Protein AF-A0A7X8F3T2-F1 (afdb_monomer_lite)

Radius of gyration: 18.87 Å; chains: 1; bounding box: 38×26×48 Å

pLDDT: mean 90.3, std 6.91, range [57.84, 97.25]

Secondary structure (DSSP, 8-state):
----HHHHHHHHHHHHHHTT-----GGG----TT--TTHHHHHHHHHHHSGGGT--HHHHHHTT-

Structure (mmCIF, N/CA/C/O backbone):
data_AF-A0A7X8F3T2-F1
#
_entry.id   AF-A0A7X8F3T2-F1
#
loop_
_atom_site.group_PDB
_atom_site.id
_atom_site.type_symbol
_atom_site.label_atom_id
_atom_site.label_alt_id
_atom_site.label_comp_id
_atom_site.label_asym_id
_atom_site.label_entity_id
_atom_site.label_seq_id
_atom_site.pdbx_PDB_ins_code
_atom_site.Cartn_x
_atom_site.Cartn_y
_atom_site.Cartn_z
_atom_site.occupancy
_atom_site.B_iso_or_equiv
_atom_site.auth_seq_id
_atom_site.auth_comp_id
_atom_site.auth_asym_id
_atom_site.auth_atom_id
_atom_site.pdbx_PDB_model_num
ATOM 1 N N . MET A 1 1 ? -23.211 13.850 25.179 1.00 57.84 1 MET A N 1
ATOM 2 C CA . MET A 1 1 ? -22.507 12.644 24.688 1.00 57.84 1 MET A CA 1
ATOM 3 C C . MET A 1 1 ? -21.176 13.112 24.103 1.00 57.84 1 MET A C 1
ATOM 5 O O . MET A 1 1 ? -21.215 13.943 23.209 1.00 57.84 1 MET A O 1
ATOM 9 N N . LYS A 1 2 ? -20.014 12.721 24.649 1.00 67.25 2 LYS A N 1
ATOM 10 C CA . LYS A 1 2 ? -18.718 13.115 24.058 1.00 67.25 2 LYS A CA 1
ATOM 11 C C . LYS A 1 2 ? -18.429 12.215 22.851 1.00 67.25 2 LYS A C 1
ATOM 13 O O . LYS A 1 2 ? -18.409 10.987 23.003 1.00 67.25 2 LYS A O 1
ATOM 18 N N . PHE A 1 3 ? -18.265 12.830 21.684 1.00 73.44 3 PHE A N 1
ATOM 19 C CA . PHE A 1 3 ? -17.668 12.203 20.509 1.00 73.44 3 PHE A CA 1
ATOM 20 C C . PHE A 1 3 ? -16.164 12.130 2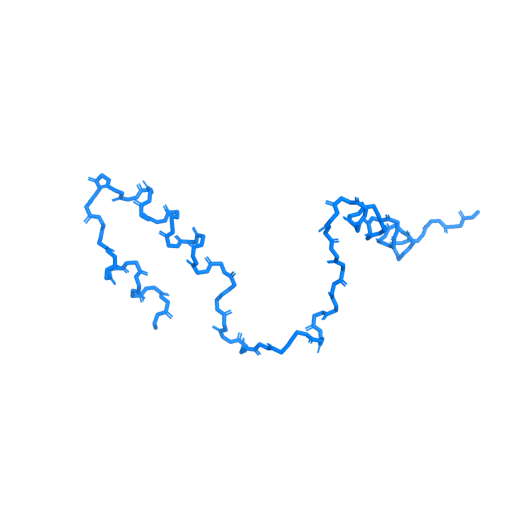0.759 1.00 73.44 3 PHE A C 1
ATOM 22 O O . PHE A 1 3 ? -15.528 13.149 21.010 1.00 73.44 3 PHE A O 1
ATOM 29 N N . THR A 1 4 ? -15.633 10.916 20.806 1.00 90.62 4 THR A N 1
ATOM 30 C CA . THR A 1 4 ? -14.203 10.652 20.965 1.00 90.62 4 THR A CA 1
ATOM 31 C C . THR A 1 4 ? -13.678 10.113 19.648 1.00 90.62 4 THR A C 1
ATOM 33 O O . THR A 1 4 ? -14.434 9.476 18.915 1.00 90.62 4 THR A O 1
ATOM 36 N N . GLU A 1 5 ? -12.397 10.323 19.373 1.00 89.19 5 GLU A N 1
ATOM 37 C CA . GLU A 1 5 ? -11.724 9.815 18.173 1.00 89.19 5 GLU A CA 1
ATOM 38 C C . GLU A 1 5 ? -11.989 8.317 17.962 1.00 89.19 5 GLU A C 1
ATOM 40 O O . GLU A 1 5 ? -12.497 7.931 16.921 1.00 89.19 5 GLU A O 1
ATOM 45 N N . SER A 1 6 ? -11.871 7.506 19.019 1.00 90.12 6 SER A N 1
ATOM 46 C CA . SER A 1 6 ? -12.202 6.070 18.986 1.00 90.12 6 SER A CA 1
ATOM 47 C C . SER A 1 6 ? -13.649 5.745 18.560 1.00 90.12 6 SER A C 1
ATOM 49 O O . SER A 1 6 ? -13.891 4.722 17.924 1.00 90.12 6 SER A O 1
ATOM 51 N N . LYS A 1 7 ? -14.639 6.592 18.884 1.00 89.94 7 LYS A N 1
ATOM 52 C CA . LYS A 1 7 ? -16.026 6.376 18.419 1.00 89.94 7 LYS A CA 1
ATOM 53 C C . LYS A 1 7 ? -16.185 6.725 16.946 1.00 89.94 7 LYS A C 1
ATOM 55 O O . LYS A 1 7 ? -17.001 6.108 16.271 1.00 89.94 7 LYS A O 1
ATOM 60 N N . PHE A 1 8 ? -15.451 7.733 16.486 1.00 90.56 8 PHE A N 1
ATOM 61 C CA . PHE A 1 8 ? -15.447 8.136 15.089 1.00 90.56 8 PHE A CA 1
ATOM 62 C C . PHE A 1 8 ? -14.754 7.077 14.234 1.00 90.56 8 PHE A C 1
ATOM 64 O O . PHE A 1 8 ? -15.341 6.610 13.268 1.00 90.56 8 PHE A O 1
ATOM 71 N N . GLU A 1 9 ? -13.578 6.621 14.663 1.00 90.81 9 GLU A N 1
ATOM 72 C CA . GLU A 1 9 ? -12.845 5.514 14.050 1.00 90.81 9 GLU A CA 1
ATOM 73 C C . GLU A 1 9 ? -13.737 4.278 13.918 1.00 90.81 9 GLU A C 1
ATOM 75 O O . GLU A 1 9 ? -13.938 3.796 12.811 1.00 90.81 9 GLU A O 1
ATOM 80 N N . LYS A 1 10 ? -14.398 3.851 15.005 1.00 91.12 10 LYS A N 1
ATOM 81 C CA . LYS A 1 10 ? -15.319 2.707 14.969 1.00 91.12 10 LYS A CA 1
ATOM 82 C C . LYS A 1 10 ? -16.453 2.880 13.951 1.00 91.12 10 LYS A C 1
ATOM 84 O O . LYS A 1 10 ? -16.744 1.949 13.209 1.00 91.12 10 LYS A O 1
ATOM 89 N N . ALA A 1 11 ? -17.081 4.056 13.909 1.00 93.12 11 ALA A N 1
ATOM 90 C CA . ALA A 1 11 ? -18.149 4.327 12.950 1.00 93.12 11 ALA A CA 1
ATOM 91 C C . ALA A 1 11 ? -17.641 4.273 11.499 1.00 93.12 11 ALA A C 1
ATOM 93 O O . ALA A 1 11 ? -18.326 3.746 10.628 1.00 93.12 11 ALA A O 1
ATOM 94 N N . PHE A 1 12 ? -16.435 4.780 11.236 1.00 92.25 12 PHE A N 1
ATOM 95 C CA . PHE A 1 12 ? -15.811 4.689 9.916 1.00 92.25 12 PHE A CA 1
ATOM 96 C C . PHE A 1 12 ? -15.474 3.249 9.535 1.00 92.25 12 PHE A C 1
ATOM 98 O O . PHE A 1 12 ? -15.769 2.842 8.414 1.00 92.25 12 PHE A O 1
ATOM 105 N N . THR A 1 13 ? -14.923 2.467 10.461 1.00 93.19 13 THR A N 1
ATOM 106 C CA . THR A 1 13 ? -14.641 1.046 10.249 1.00 93.19 13 THR A CA 1
ATOM 107 C C . THR A 1 13 ? -15.906 0.277 9.861 1.00 93.19 13 THR A C 1
ATOM 109 O O . THR A 1 13 ? -15.903 -0.434 8.862 1.00 93.19 13 THR A O 1
ATOM 112 N N . GLU A 1 14 ? -17.014 0.486 10.579 1.00 94.44 14 GLU A N 1
ATOM 113 C CA . GLU A 1 14 ? -18.307 -0.150 10.281 1.00 94.44 14 GLU A CA 1
ATOM 114 C C . GLU A 1 14 ? -18.851 0.243 8.895 1.00 94.44 14 GLU A C 1
ATOM 116 O O . GLU A 1 14 ? -19.411 -0.591 8.182 1.00 94.44 14 GLU A O 1
ATOM 121 N N . LEU A 1 15 ? -18.682 1.506 8.486 1.00 96.06 15 LEU A N 1
ATOM 122 C CA . LEU A 1 15 ? -19.094 1.969 7.158 1.00 96.06 15 LEU A CA 1
ATOM 123 C C . LEU A 1 15 ? -18.247 1.345 6.043 1.00 96.06 15 LEU A C 1
ATOM 125 O O . LEU A 1 15 ? -18.789 0.974 5.003 1.00 96.06 15 LEU A O 1
ATOM 129 N N . LEU A 1 16 ? -16.937 1.209 6.250 1.00 96.00 16 LEU A N 1
ATOM 130 C CA . LEU A 1 16 ? -16.029 0.576 5.292 1.00 96.00 16 LEU A CA 1
ATOM 131 C C . LEU A 1 16 ? -16.324 -0.921 5.137 1.00 96.00 16 LEU A C 1
ATOM 133 O O . LEU A 1 16 ? -16.384 -1.412 4.008 1.00 96.00 16 LEU A O 1
ATOM 137 N N . GLU A 1 17 ? -16.622 -1.621 6.232 1.00 95.19 17 GLU A N 1
ATOM 138 C CA . GLU A 1 17 ? -17.045 -3.025 6.196 1.00 95.19 17 GLU A CA 1
ATOM 139 C C . GLU A 1 17 ? -18.302 -3.222 5.335 1.00 95.19 17 GLU A C 1
ATOM 141 O O . GLU A 1 17 ? -18.362 -4.153 4.532 1.00 95.19 17 GLU A O 1
ATOM 146 N N . GLN A 1 18 ? -19.277 -2.307 5.419 1.00 96.00 18 GLN A N 1
ATOM 147 C CA . GLN A 1 18 ? -20.482 -2.336 4.576 1.00 96.00 18 GLN A CA 1
ATOM 148 C C . GLN A 1 18 ? -20.186 -2.129 3.084 1.00 96.00 18 GLN A C 1
ATOM 150 O O . GLN A 1 18 ? -20.961 -2.580 2.243 1.00 96.00 18 GLN A O 1
ATOM 155 N N . GLN A 1 19 ? -19.087 -1.452 2.749 1.00 96.44 19 GLN A N 1
ATOM 156 C CA . GLN A 1 19 ? -18.618 -1.287 1.370 1.00 96.44 19 GLN A CA 1
ATOM 157 C C . GLN A 1 19 ? -17.743 -2.462 0.896 1.00 96.44 19 GLN A C 1
ATOM 159 O O . GLN A 1 19 ? -17.249 -2.439 -0.228 1.00 96.44 19 GLN A O 1
ATOM 164 N N . GLY A 1 20 ? -17.561 -3.497 1.724 1.00 94.38 20 GLY A N 1
ATOM 165 C CA . GLY A 1 20 ? -16.737 -4.661 1.401 1.00 94.38 20 GLY A CA 1
ATOM 166 C C . GLY A 1 20 ? -15.255 -4.494 1.739 1.00 94.38 20 GLY A C 1
ATOM 167 O O . GLY A 1 20 ? -14.446 -5.287 1.263 1.00 94.38 20 GLY A O 1
ATOM 168 N N . TYR A 1 21 ? -14.896 -3.504 2.563 1.00 92.50 21 TYR A N 1
ATOM 169 C CA . TYR A 1 21 ? -13.536 -3.298 3.067 1.00 92.50 21 TYR A CA 1
ATOM 170 C C . TYR A 1 21 ? -13.435 -3.767 4.529 1.00 92.50 21 TYR A C 1
ATOM 172 O O . TYR A 1 21 ? -13.675 -2.977 5.445 1.00 92.50 21 TYR A O 1
ATOM 180 N N . PRO A 1 22 ? -13.122 -5.053 4.777 1.00 90.25 22 PRO A N 1
ATOM 181 C CA . PRO A 1 22 ? -12.994 -5.593 6.126 1.00 90.25 22 PRO A CA 1
ATOM 182 C C . PRO A 1 22 ? -11.824 -4.973 6.891 1.00 90.25 22 PRO A C 1
ATOM 184 O O . PRO A 1 22 ? -10.759 -4.699 6.335 1.00 90.25 22 PRO A O 1
ATOM 187 N N . HIS A 1 23 ? -12.011 -4.802 8.195 1.00 90.19 23 HIS A N 1
ATOM 188 C CA . HIS A 1 23 ? -10.961 -4.326 9.081 1.00 90.19 23 HIS A CA 1
ATOM 189 C C . HIS A 1 23 ? -10.092 -5.476 9.591 1.00 90.19 23 HIS A C 1
ATOM 191 O O . HIS A 1 23 ? -10.591 -6.456 10.147 1.00 90.19 23 HIS A O 1
ATOM 197 N N . TYR A 1 24 ? -8.774 -5.320 9.468 1.00 87.88 24 TYR A N 1
ATOM 198 C CA . TYR A 1 24 ? -7.789 -6.264 9.990 1.00 87.88 24 TYR A CA 1
ATOM 199 C C . TYR A 1 24 ? -6.827 -5.561 10.936 1.00 87.88 24 TYR A C 1
ATOM 201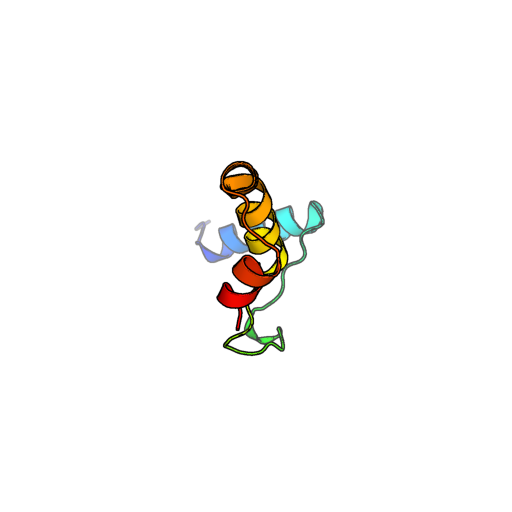 O O . TYR A 1 24 ? -6.325 -4.474 10.649 1.00 87.88 24 TYR A O 1
ATOM 209 N N . PHE A 1 25 ? -6.513 -6.210 12.054 1.00 88.44 25 PHE A N 1
ATOM 210 C CA . PHE A 1 25 ? -5.491 -5.704 12.958 1.00 88.44 25 PHE A CA 1
ATOM 211 C C . PHE A 1 25 ? -4.106 -5.968 12.379 1.00 88.44 25 PHE A C 1
ATOM 213 O O . PHE A 1 25 ? -3.777 -7.112 12.063 1.00 88.44 25 PHE A O 1
ATOM 220 N N . GLY A 1 26 ? -3.257 -4.941 12.324 1.00 85.25 26 GLY A N 1
ATOM 221 C CA . GLY A 1 26 ? -1.904 -5.073 11.775 1.00 85.25 26 GLY A CA 1
ATOM 222 C C . GLY A 1 26 ? -1.061 -6.155 12.461 1.00 85.25 26 GLY A C 1
ATOM 223 O O . GLY A 1 26 ? -0.283 -6.832 11.803 1.00 85.25 26 GLY A O 1
ATOM 224 N N . ASN A 1 27 ? -1.266 -6.388 13.762 1.00 88.06 27 ASN A N 1
ATOM 225 C CA . ASN A 1 27 ? -0.572 -7.439 14.519 1.00 88.06 27 ASN A CA 1
ATOM 226 C C . ASN A 1 27 ? -1.002 -8.873 14.156 1.00 88.06 27 ASN A C 1
ATOM 228 O O . ASN A 1 27 ? -0.289 -9.817 14.481 1.00 88.06 27 ASN A O 1
ATOM 232 N N . SER A 1 28 ? -2.164 -9.039 13.523 1.00 89.88 28 SER A N 1
ATOM 233 C CA . SER A 1 28 ? -2.663 -10.330 13.046 1.00 89.88 28 SER A CA 1
ATOM 234 C C . S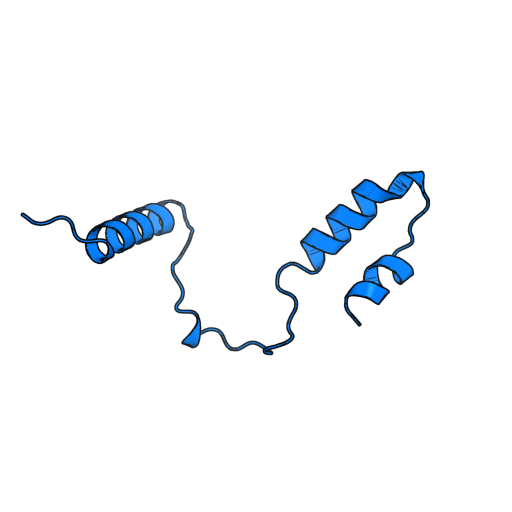ER A 1 28 ? -2.160 -10.665 11.642 1.00 89.88 28 SER A C 1
ATOM 236 O O . SER A 1 28 ? -2.291 -11.803 11.198 1.00 89.88 28 SER A O 1
ATOM 238 N N . ILE A 1 29 ? -1.559 -9.690 10.954 1.00 88.88 29 ILE A N 1
ATOM 239 C CA . ILE A 1 29 ? -1.003 -9.861 9.616 1.00 88.88 29 ILE A CA 1
ATOM 240 C C . ILE A 1 29 ? 0.391 -10.471 9.761 1.00 88.88 29 ILE A C 1
ATOM 242 O O . ILE A 1 29 ? 1.335 -9.814 10.201 1.00 88.88 29 ILE A O 1
ATOM 246 N N . VAL A 1 30 ? 0.520 -11.742 9.390 1.00 89.31 30 VAL A N 1
ATOM 247 C CA . VAL A 1 30 ? 1.819 -12.414 9.295 1.00 89.31 30 VAL A CA 1
ATOM 248 C C . VAL A 1 30 ? 2.466 -11.989 7.984 1.00 89.31 30 VAL A C 1
ATOM 250 O O . VAL A 1 30 ? 1.992 -12.363 6.916 1.00 89.31 30 VAL A O 1
ATOM 253 N N . ARG A 1 31 ? 3.531 -11.193 8.074 1.00 87.75 31 ARG A N 1
ATOM 254 C CA . ARG A 1 31 ? 4.257 -10.657 6.919 1.00 87.75 31 ARG A CA 1
ATOM 255 C C . ARG A 1 31 ? 5.728 -10.456 7.237 1.00 87.75 31 ARG A C 1
ATOM 257 O O . ARG A 1 31 ? 6.095 -10.306 8.408 1.00 87.75 31 ARG A O 1
ATOM 264 N N . ASN A 1 32 ? 6.567 -10.401 6.209 1.00 86.62 32 ASN A N 1
ATOM 265 C CA . ASN A 1 32 ? 7.960 -10.020 6.418 1.00 86.62 32 ASN A CA 1
ATOM 266 C C . ASN A 1 32 ? 8.053 -8.504 6.683 1.00 86.62 32 ASN A C 1
ATOM 268 O O . ASN A 1 32 ? 7.374 -7.724 6.009 1.00 86.62 32 ASN A O 1
ATOM 272 N N . PRO A 1 33 ? 8.904 -8.043 7.622 1.00 85.00 33 PRO A N 1
ATOM 273 C CA . PRO A 1 33 ? 9.092 -6.610 7.871 1.00 85.00 33 PRO A CA 1
ATOM 274 C C . PRO A 1 33 ? 9.557 -5.822 6.639 1.00 85.00 33 PRO A C 1
ATOM 276 O O . PRO A 1 33 ? 9.247 -4.643 6.516 1.00 85.00 33 PRO A O 1
ATOM 279 N N . ASN A 1 34 ? 10.265 -6.495 5.728 1.00 83.62 34 ASN A N 1
ATOM 280 C CA . ASN A 1 34 ? 10.796 -5.918 4.492 1.00 83.62 34 ASN A CA 1
ATOM 281 C C . ASN A 1 34 ? 9.899 -6.190 3.274 1.00 83.62 34 ASN A C 1
ATOM 283 O O . ASN A 1 34 ? 10.296 -5.909 2.151 1.00 83.62 34 ASN A O 1
ATOM 287 N N . GLU A 1 35 ? 8.720 -6.782 3.472 1.00 84.69 35 GLU A N 1
ATOM 288 C CA . GLU A 1 35 ? 7.796 -7.084 2.382 1.00 84.69 35 GLU A CA 1
ATOM 289 C C . GLU A 1 35 ? 7.247 -5.796 1.771 1.00 84.69 35 GLU A C 1
ATOM 291 O O . GLU A 1 35 ? 6.699 -4.948 2.487 1.00 84.69 35 GLU A O 1
ATOM 296 N N . VAL A 1 36 ? 7.369 -5.657 0.455 1.00 84.56 36 VAL A N 1
ATOM 297 C CA . VAL A 1 36 ? 6.856 -4.504 -0.283 1.00 84.56 36 VAL A CA 1
ATOM 298 C C . VAL A 1 36 ? 5.355 -4.700 -0.512 1.00 84.56 36 VAL A C 1
ATOM 300 O O . VAL A 1 36 ? 4.931 -5.668 -1.121 1.00 84.56 36 VAL A O 1
ATOM 303 N N . LEU A 1 37 ? 4.528 -3.781 -0.002 1.00 85.75 37 LEU A N 1
ATOM 304 C CA . LEU A 1 37 ? 3.059 -3.917 -0.049 1.00 85.75 37 LEU A CA 1
ATOM 305 C C . LEU A 1 37 ? 2.422 -3.587 -1.395 1.00 85.75 37 LEU A C 1
ATOM 307 O O . LEU A 1 37 ? 1.287 -3.971 -1.646 1.00 85.75 37 LEU A O 1
ATOM 311 N N . ILE A 1 38 ? 3.117 -2.780 -2.185 1.00 90.69 38 ILE A N 1
ATOM 312 C CA . ILE A 1 38 ? 2.600 -2.167 -3.408 1.00 90.69 38 ILE A CA 1
ATOM 313 C C . ILE A 1 38 ? 3.513 -2.505 -4.583 1.00 90.69 38 ILE A C 1
ATOM 315 O O . ILE A 1 38 ? 3.677 -1.692 -5.482 1.00 90.69 38 ILE A O 1
ATOM 319 N N . GLU A 1 39 ? 4.184 -3.658 -4.528 1.00 90.81 39 GLU A 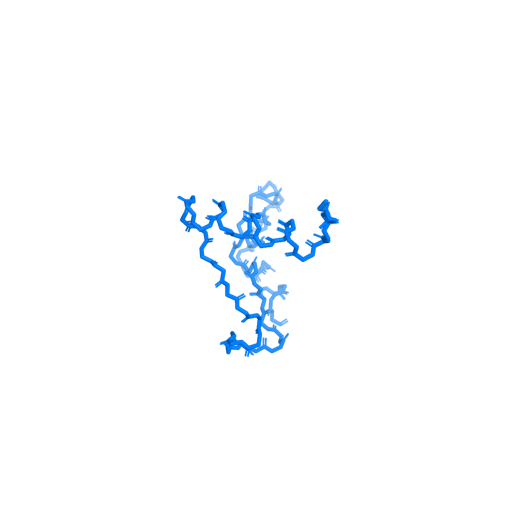N 1
ATOM 320 C CA . GLU A 1 39 ? 5.164 -4.066 -5.536 1.00 90.81 39 GLU A CA 1
ATOM 321 C C . GLU A 1 39 ? 4.543 -4.064 -6.934 1.00 90.81 39 GLU A C 1
ATOM 323 O O . GLU A 1 39 ? 5.022 -3.352 -7.813 1.00 90.81 39 GLU A O 1
ATOM 328 N N . ASP A 1 40 ? 3.413 -4.752 -7.102 1.00 91.12 40 ASP A N 1
ATOM 329 C CA . ASP A 1 40 ? 2.696 -4.836 -8.378 1.00 91.12 40 ASP A CA 1
ATOM 330 C C . ASP A 1 40 ? 2.184 -3.472 -8.861 1.00 91.12 40 ASP A C 1
ATOM 332 O O . ASP A 1 40 ? 2.297 -3.138 -10.045 1.00 91.12 40 ASP A O 1
ATOM 336 N N . ASP A 1 41 ? 1.637 -2.662 -7.949 1.00 93.56 41 ASP A N 1
ATOM 337 C CA . ASP A 1 41 ? 1.123 -1.326 -8.262 1.00 93.56 41 ASP A CA 1
ATOM 338 C C . ASP A 1 41 ? 2.256 -0.385 -8.683 1.00 93.56 41 ASP A C 1
ATOM 340 O O . ASP A 1 41 ? 2.142 0.334 -9.679 1.00 93.56 41 ASP A O 1
ATOM 344 N N . LEU A 1 42 ? 3.371 -0.405 -7.947 1.00 92.31 42 LEU A N 1
ATOM 345 C CA . LEU A 1 42 ? 4.545 0.402 -8.243 1.00 92.31 42 LEU A CA 1
ATOM 346 C C . LEU A 1 42 ? 5.196 -0.061 -9.547 1.00 92.31 42 LEU A C 1
ATOM 348 O O . LEU A 1 42 ? 5.536 0.780 -10.375 1.00 92.31 42 LEU A O 1
ATOM 352 N N . ALA A 1 43 ? 5.311 -1.369 -9.776 1.00 94.44 43 ALA A N 1
ATOM 353 C CA . ALA A 1 43 ? 5.821 -1.915 -11.026 1.00 94.44 43 ALA A CA 1
ATOM 354 C C . ALA A 1 43 ? 4.952 -1.482 -12.214 1.00 94.44 43 ALA A C 1
ATOM 356 O O . ALA A 1 43 ? 5.468 -0.979 -13.214 1.00 94.44 43 ALA A O 1
ATOM 357 N N . SER A 1 44 ? 3.629 -1.596 -12.082 1.00 95.44 44 SER A N 1
ATOM 358 C CA . SER A 1 44 ? 2.670 -1.169 -13.105 1.00 95.44 44 SER A CA 1
ATOM 359 C C . SER A 1 44 ? 2.765 0.330 -13.386 1.00 95.44 44 SER A C 1
ATOM 361 O O . SER A 1 44 ? 2.775 0.748 -14.546 1.00 95.44 44 SER A O 1
ATOM 363 N N . PHE A 1 45 ? 2.880 1.144 -12.335 1.00 95.50 45 PHE A N 1
ATOM 364 C CA . PHE A 1 45 ? 3.076 2.583 -12.456 1.00 95.50 45 PHE A CA 1
ATOM 365 C C . PHE A 1 45 ? 4.377 2.921 -13.192 1.00 95.50 45 PHE A C 1
ATOM 367 O O . PHE A 1 45 ? 4.345 3.710 -14.133 1.00 95.50 45 PHE A O 1
ATOM 374 N N . LEU A 1 46 ? 5.503 2.314 -12.805 1.00 95.19 46 LEU A N 1
ATOM 375 C CA . LEU A 1 46 ? 6.809 2.568 -13.417 1.00 95.19 46 LEU A CA 1
ATOM 376 C C . LEU A 1 46 ? 6.816 2.179 -14.898 1.00 95.19 46 LEU A C 1
ATOM 378 O O . LEU A 1 46 ? 7.258 2.965 -15.736 1.00 95.19 46 LEU A O 1
ATOM 382 N N . MET A 1 47 ? 6.252 1.017 -15.231 1.00 96.38 47 MET A N 1
ATOM 383 C CA . MET A 1 47 ? 6.112 0.567 -16.616 1.00 96.38 47 MET A CA 1
ATOM 384 C C . MET A 1 47 ? 5.267 1.534 -17.448 1.00 96.38 47 MET A C 1
ATOM 386 O O . MET A 1 47 ? 5.621 1.824 -18.586 1.00 96.38 47 MET A O 1
ATOM 390 N N . ALA A 1 48 ? 4.168 2.060 -16.899 1.00 96.81 48 ALA A N 1
ATOM 391 C CA . ALA A 1 48 ? 3.320 3.019 -17.602 1.00 96.81 48 ALA A CA 1
ATOM 392 C C . ALA A 1 48 ? 3.994 4.393 -17.758 1.00 96.81 48 ALA A C 1
ATOM 394 O O . ALA A 1 48 ? 3.953 4.986 -18.836 1.00 96.81 48 ALA A O 1
ATOM 395 N N . GLN A 1 49 ? 4.622 4.891 -16.694 1.00 97.25 49 GLN A N 1
ATOM 396 C CA . GLN A 1 49 ? 5.218 6.223 -16.638 1.00 97.25 49 GLN A CA 1
ATOM 397 C C . GLN A 1 49 ? 6.454 6.343 -17.537 1.00 97.25 49 GLN A C 1
ATOM 399 O O . GLN A 1 49 ? 6.622 7.358 -18.211 1.00 97.25 49 GLN A O 1
ATOM 404 N N . TYR A 1 50 ? 7.296 5.309 -17.567 1.00 96.00 50 TYR A N 1
ATOM 405 C CA . TYR A 1 50 ? 8.583 5.320 -18.266 1.00 96.00 50 TYR A CA 1
ATOM 406 C C . TYR A 1 50 ? 8.577 4.491 -19.562 1.00 96.00 50 TYR A C 1
ATOM 408 O O . TYR A 1 50 ? 9.626 4.264 -20.165 1.00 96.00 50 TYR A O 1
ATOM 416 N N . ALA A 1 51 ? 7.396 4.097 -20.056 1.00 94.94 51 ALA A N 1
ATOM 417 C CA . ALA A 1 51 ? 7.245 3.371 -21.321 1.00 94.94 51 ALA A CA 1
ATOM 418 C C . ALA A 1 51 ? 7.925 4.084 -22.506 1.00 94.94 51 ALA A C 1
ATOM 420 O O . ALA A 1 51 ? 8.538 3.442 -23.356 1.00 94.94 51 ALA A O 1
ATOM 421 N N . HIS A 1 52 ? 7.840 5.418 -22.560 1.00 95.62 52 HIS A N 1
ATOM 422 C CA . HIS A 1 52 ? 8.445 6.224 -23.627 1.00 95.62 52 HIS A CA 1
ATOM 423 C C . HIS A 1 52 ? 9.976 6.277 -23.569 1.00 95.62 52 HIS A C 1
ATOM 425 O O . HIS A 1 52 ? 10.616 6.509 -24.593 1.00 95.62 52 HIS A O 1
ATOM 431 N N . GLU A 1 53 ? 10.551 6.058 -22.390 1.00 96.62 53 GLU A N 1
ATOM 432 C CA . GLU A 1 53 ? 11.998 6.005 -22.164 1.00 96.62 53 GLU A CA 1
ATOM 433 C C . GLU A 1 53 ? 12.554 4.592 -22.402 1.00 96.62 53 GLU A C 1
ATOM 435 O O . GLU A 1 53 ? 13.766 4.399 -22.414 1.00 96.62 53 GLU A O 1
ATOM 440 N N . GLY A 1 54 ? 11.674 3.618 -22.668 1.00 95.25 54 GLY A N 1
ATOM 441 C CA . GLY A 1 54 ? 12.049 2.241 -22.969 1.00 95.25 54 GLY A CA 1
ATOM 442 C C . GLY A 1 54 ? 12.405 1.419 -21.735 1.00 95.25 54 GLY A C 1
ATOM 443 O O . GLY A 1 54 ? 13.164 0.462 -21.875 1.00 95.25 54 GLY A O 1
ATOM 444 N N . ILE A 1 55 ? 11.866 1.778 -20.559 1.00 95.81 55 ILE A N 1
ATOM 445 C CA . ILE A 1 55 ? 12.088 1.022 -19.323 1.00 95.81 55 ILE A CA 1
ATOM 446 C C . ILE A 1 55 ? 11.728 -0.456 -19.517 1.00 95.81 55 ILE A C 1
ATOM 448 O O . ILE A 1 55 ? 10.721 -0.806 -20.143 1.00 95.81 55 ILE A O 1
ATOM 452 N N . THR A 1 56 ? 12.563 -1.329 -18.977 1.00 95.94 56 THR A N 1
ATOM 453 C CA . THR A 1 56 ? 12.404 -2.777 -19.066 1.00 95.94 56 THR A CA 1
ATOM 454 C C . THR A 1 56 ? 11.867 -3.362 -17.766 1.00 95.94 56 THR A C 1
ATOM 456 O O . THR A 1 56 ? 11.989 -2.782 -16.686 1.00 95.94 56 THR A O 1
ATOM 459 N N . VAL A 1 57 ? 11.290 -4.561 -17.864 1.00 93.44 57 VAL A N 1
ATOM 460 C CA . VAL A 1 57 ? 10.817 -5.305 -16.689 1.00 93.44 57 VAL A CA 1
ATOM 461 C C . VAL A 1 57 ? 11.970 -5.579 -15.721 1.00 93.44 57 VAL A C 1
ATOM 463 O O . VAL A 1 57 ? 11.789 -5.427 -14.519 1.00 93.44 57 VAL A O 1
ATOM 466 N N . ASP A 1 58 ? 13.159 -5.911 -16.229 1.00 94.69 58 ASP A N 1
ATOM 467 C CA . ASP A 1 58 ? 14.335 -6.198 -15.399 1.00 94.69 58 ASP A CA 1
ATOM 468 C C . ASP A 1 58 ? 14.779 -4.973 -14.585 1.00 94.69 58 ASP A C 1
ATOM 470 O O . ASP A 1 58 ? 15.120 -5.093 -13.407 1.00 94.69 58 ASP A O 1
ATOM 474 N N . GLU A 1 59 ? 14.718 -3.777 -15.179 1.00 93.25 59 GLU A N 1
ATOM 475 C CA . GLU A 1 59 ? 15.010 -2.525 -14.474 1.00 93.25 59 GLU A CA 1
ATOM 476 C C . GLU A 1 59 ? 13.992 -2.260 -13.367 1.00 93.25 59 GLU A C 1
ATOM 478 O O . GLU A 1 59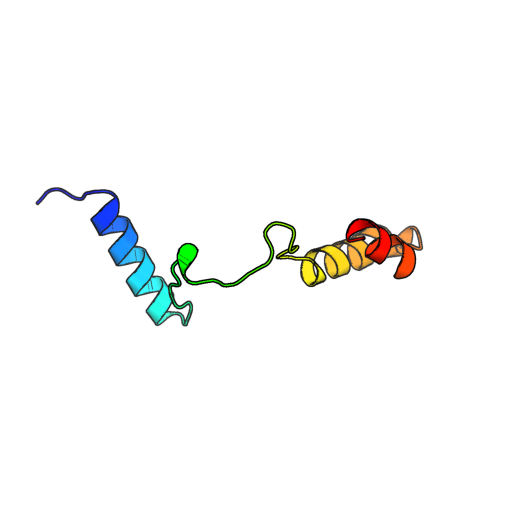 ? 14.383 -1.937 -12.247 1.00 93.25 59 GLU A O 1
ATOM 483 N N . VAL A 1 60 ? 12.700 -2.453 -13.634 1.00 94.12 60 VAL A N 1
ATOM 484 C CA . VAL A 1 60 ? 11.647 -2.295 -12.620 1.00 94.12 60 VAL A CA 1
ATOM 485 C C . VAL A 1 60 ? 11.818 -3.303 -11.480 1.00 94.12 60 VAL A C 1
ATOM 487 O O . VAL A 1 60 ? 11.734 -2.930 -10.314 1.00 94.12 60 VAL A O 1
ATOM 490 N N . GLN A 1 61 ? 12.128 -4.559 -11.796 1.00 91.88 61 GLN A N 1
ATOM 491 C CA . GLN A 1 61 ? 12.353 -5.612 -10.804 1.00 91.88 61 GLN A CA 1
ATOM 492 C C . GLN A 1 61 ? 13.601 -5.361 -9.945 1.00 91.88 61 GLN A C 1
ATOM 494 O O . GLN A 1 61 ? 13.659 -5.778 -8.789 1.00 91.88 61 GLN A O 1
ATOM 499 N N . SER A 1 62 ? 14.594 -4.630 -10.460 1.00 90.94 62 SER A N 1
ATOM 500 C CA . SER A 1 62 ? 15.781 -4.256 -9.683 1.00 90.94 62 SER A CA 1
ATOM 501 C C . SER A 1 62 ? 15.490 -3.320 -8.500 1.00 90.94 62 SER A C 1
ATOM 503 O O . SER A 1 62 ? 16.281 -3.287 -7.564 1.00 90.94 62 SER A O 1
ATOM 505 N N . PHE A 1 63 ? 14.353 -2.609 -8.486 1.00 85.38 63 PHE A N 1
ATOM 506 C CA . PHE A 1 63 ? 13.952 -1.747 -7.362 1.00 85.38 63 PHE A CA 1
ATOM 507 C C . PHE A 1 63 ? 13.438 -2.518 -6.137 1.00 85.38 63 PHE A C 1
ATOM 509 O O . PHE A 1 63 ? 13.367 -1.942 -5.051 1.00 85.38 63 PHE A O 1
ATOM 516 N N . PHE A 1 64 ? 13.060 -3.786 -6.311 1.00 84.56 64 PHE A N 1
ATOM 517 C CA . PHE A 1 64 ? 12.476 -4.627 -5.261 1.00 84.56 64 PHE A CA 1
ATOM 518 C C . PHE A 1 64 ? 13.452 -5.681 -4.712 1.00 84.56 64 PHE A C 1
ATOM 520 O O . PHE A 1 64 ? 13.124 -6.358 -3.738 1.00 84.56 64 PHE A O 1
ATOM 527 N N . ASN A 1 65 ? 14.639 -5.802 -5.321 1.00 74.94 65 ASN A N 1
ATOM 528 C CA . ASN A 1 65 ? 15.702 -6.738 -4.933 1.00 74.94 65 ASN A CA 1
ATOM 529 C C . ASN A 1 65 ? 16.733 -6.129 -3.973 1.00 74.94 65 ASN A C 1
ATOM 531 O O . ASN A 1 65 ? 17.022 -4.916 -4.076 1.00 74.94 65 ASN A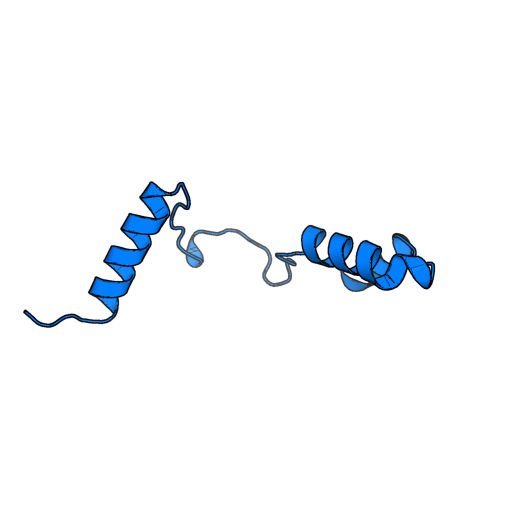 O 1
#

Foldseek 3Di:
DDDDPVNVVVVVQVVCVVVVNHDDDPVVDDDDPLDDPCLVVQLVVCCVVCVVVVDDSVNSVVVSD

Sequence (65 aa):
MKFTESKFEKAFTELLEQQGYPHYFGNSIVRNPNEVLIEDDLASFLMAQYAHEGITVDEVQSFFN